Protein AF-A0A0B1TSP5-F1 (afdb_monomer_lite)

pLDDT: mean 76.78, std 10.91, range [51.62, 94.12]

Sequence (172 aa):
MNKDVEEIFENIRDVVAVHQDDVAAMGKHVAQMKSELQTVGLSIRALEEASRKAEAAGQRITQQLTEAPRITRDRAKMWVGLAMLAALLFFAAGGYAGWRYAQDGVTKEIAQLPELAKWAASKEGKAVYQFATQGELQRLMRCQGDGWQVKNGVCYPFPNSETSKVHGWRMP

Radius of gyration: 60.04 Å; chains: 1; bounding box: 126×55×138 Å

Secondary structure (DSSP, 8-state):
--HHHHHHHHHHHHHHHHHHHHHHHHHHHHHHHHHHHHHHHHHHHHHHHHHHHHHHHHHHHHHHHHT--HHHHHHHHHHHHHHHHHHHHHHHHHHHHHHHHHHHHHHHHHTTHHHHHHHHHSHHHHHHHHHHHTTHHHHHHTT-STTEEEETTEEEE-B-TTT--B------

Structure (mmCIF, N/CA/C/O backbone):
data_AF-A0A0B1TSP5-F1
#
_entry.id   AF-A0A0B1TSP5-F1
#
loop_
_atom_site.group_PDB
_atom_site.id
_atom_site.type_symbol
_atom_site.label_atom_id
_atom_site.label_alt_id
_atom_site.label_comp_id
_atom_site.label_asym_id
_atom_site.label_entity_id
_atom_site.label_seq_id
_atom_site.pdbx_PDB_ins_code
_atom_site.Cartn_x
_atom_site.Cartn_y
_atom_site.Cartn_z
_atom_site.occupancy
_atom_site.B_iso_or_equiv
_atom_site.auth_seq_id
_atom_site.auth_comp_id
_atom_site.auth_asym_id
_atom_site.auth_atom_id
_atom_site.pdbx_PDB_model_num
ATOM 1 N N . MET A 1 1 ? 79.794 -31.465 -95.424 1.00 51.62 1 MET A N 1
ATOM 2 C CA . MET A 1 1 ? 79.418 -30.697 -94.219 1.00 51.62 1 MET A CA 1
ATOM 3 C C . MET A 1 1 ? 78.727 -31.647 -93.262 1.00 51.62 1 MET A C 1
ATOM 5 O O . MET A 1 1 ? 77.977 -32.495 -93.728 1.00 51.62 1 MET A O 1
ATOM 9 N N . ASN A 1 2 ? 79.100 -31.594 -91.984 1.00 54.31 2 ASN A N 1
ATOM 10 C CA . ASN A 1 2 ? 78.785 -32.619 -90.991 1.00 54.31 2 ASN A CA 1
ATOM 11 C C . ASN A 1 2 ? 77.358 -32.425 -90.452 1.00 54.31 2 ASN A C 1
ATOM 13 O O . ASN A 1 2 ? 77.043 -31.343 -89.964 1.00 54.31 2 ASN A O 1
ATOM 17 N N . LYS A 1 3 ? 76.512 -33.453 -90.572 1.00 65.69 3 LYS A N 1
ATOM 18 C CA . LYS A 1 3 ? 75.064 -33.402 -90.285 1.00 65.69 3 LYS A CA 1
ATOM 19 C C . LYS A 1 3 ? 74.757 -32.990 -88.836 1.00 65.69 3 LYS A C 1
ATOM 21 O O . LYS A 1 3 ? 73.785 -32.288 -88.596 1.00 65.69 3 LYS A O 1
ATOM 26 N N . ASP A 1 4 ? 75.660 -33.335 -87.921 1.00 70.50 4 ASP A N 1
ATOM 27 C CA . ASP A 1 4 ? 75.545 -33.059 -86.484 1.00 70.50 4 ASP A CA 1
ATOM 28 C C . ASP A 1 4 ? 75.589 -31.559 -8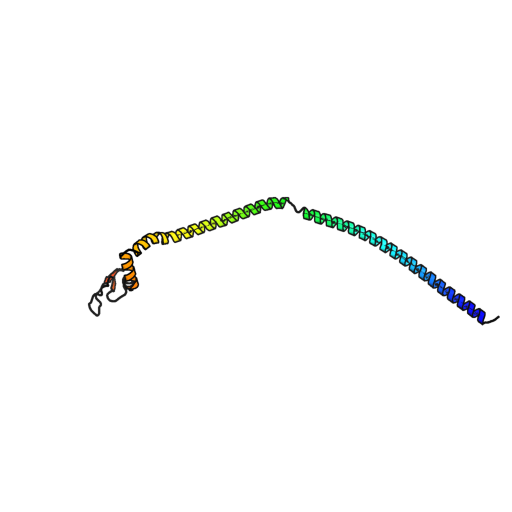6.148 1.00 70.50 4 ASP A C 1
ATOM 30 O O . ASP A 1 4 ? 75.032 -31.121 -85.147 1.00 70.50 4 ASP A O 1
ATOM 34 N N . VAL A 1 5 ? 76.254 -30.743 -86.976 1.00 73.81 5 VAL A N 1
ATOM 35 C CA . VAL A 1 5 ? 76.361 -29.295 -86.730 1.00 73.81 5 VAL A CA 1
ATOM 36 C C . VAL A 1 5 ? 75.041 -28.594 -87.054 1.00 73.81 5 VAL A C 1
ATOM 38 O O . VAL A 1 5 ? 74.649 -27.675 -86.339 1.00 73.81 5 VAL A O 1
ATOM 41 N N . GLU A 1 6 ? 74.333 -29.046 -88.090 1.00 75.44 6 GLU A N 1
ATOM 42 C CA . GLU A 1 6 ? 73.042 -28.480 -88.500 1.00 75.44 6 GLU A CA 1
ATOM 43 C C . GLU A 1 6 ? 71.967 -28.714 -87.422 1.00 75.44 6 GLU A C 1
ATOM 45 O O . GLU A 1 6 ? 71.239 -27.792 -87.061 1.00 75.44 6 GLU A O 1
ATOM 50 N N . GLU A 1 7 ? 71.943 -29.917 -86.836 1.00 77.50 7 GLU A N 1
ATOM 51 C CA . GLU A 1 7 ? 70.988 -30.315 -85.790 1.00 77.50 7 GLU A CA 1
ATOM 52 C C . GLU A 1 7 ? 71.181 -29.511 -84.492 1.00 77.50 7 GLU A C 1
ATOM 54 O O . GLU A 1 7 ? 70.216 -29.089 -83.853 1.00 77.50 7 GLU A O 1
ATOM 59 N N . ILE A 1 8 ? 72.434 -29.204 -84.136 1.00 76.38 8 ILE A N 1
ATOM 60 C CA . ILE A 1 8 ? 72.746 -28.344 -82.986 1.00 76.38 8 ILE A CA 1
ATOM 61 C C . ILE A 1 8 ? 72.243 -26.914 -83.222 1.00 76.38 8 ILE A C 1
ATOM 63 O O . ILE A 1 8 ? 71.657 -26.313 -82.321 1.00 76.38 8 ILE A O 1
ATOM 67 N N . PHE A 1 9 ? 72.443 -26.359 -84.421 1.00 81.38 9 PHE A N 1
ATOM 68 C CA . PHE A 1 9 ? 71.961 -25.013 -84.743 1.00 81.38 9 PHE A CA 1
ATOM 69 C C . PHE A 1 9 ? 70.433 -24.922 -84.766 1.00 81.38 9 PHE A C 1
ATOM 71 O O . PHE A 1 9 ? 69.880 -23.895 -84.365 1.00 81.38 9 PHE A O 1
ATOM 78 N N . GLU A 1 10 ? 69.751 -25.975 -85.211 1.00 82.62 10 GLU A N 1
ATOM 79 C CA . GLU A 1 10 ? 68.291 -26.033 -85.235 1.00 82.62 10 GLU A CA 1
ATOM 80 C C . GLU A 1 10 ? 67.706 -26.119 -83.818 1.00 82.62 10 GLU A C 1
ATOM 82 O O . GLU A 1 10 ? 66.834 -25.323 -83.475 1.00 82.62 10 GLU A O 1
ATOM 87 N N . ASN A 1 11 ? 68.276 -26.961 -82.947 1.00 82.81 11 ASN A N 1
ATOM 88 C CA . ASN A 1 11 ? 67.877 -27.052 -81.540 1.00 82.81 11 ASN A CA 1
ATOM 89 C C . ASN A 1 11 ? 68.109 -25.733 -80.777 1.00 82.81 11 ASN A C 1
ATOM 91 O O . ASN A 1 11 ? 67.256 -25.286 -80.015 1.00 82.81 11 ASN A O 1
ATOM 95 N N . ILE A 1 12 ? 69.241 -25.055 -81.009 1.00 81.44 12 ILE A N 1
ATOM 96 C CA . ILE A 1 12 ? 69.508 -23.743 -80.391 1.00 81.44 12 ILE A CA 1
ATOM 97 C C . ILE A 1 12 ? 68.479 -22.706 -80.857 1.00 81.44 12 ILE A C 1
ATOM 99 O O . ILE A 1 12 ? 68.004 -21.908 -80.049 1.00 81.44 12 ILE A O 1
ATOM 103 N N . ARG A 1 13 ? 68.117 -22.710 -82.144 1.00 84.06 13 ARG A N 1
ATOM 104 C CA . ARG A 1 13 ? 67.104 -21.796 -82.685 1.00 84.06 13 ARG A CA 1
ATOM 105 C C . ARG A 1 13 ? 65.733 -22.042 -82.055 1.00 84.06 13 ARG A C 1
ATOM 107 O O . ARG A 1 13 ? 65.061 -21.072 -81.720 1.00 84.06 13 ARG A O 1
ATOM 114 N N . ASP A 1 14 ? 65.354 -23.303 -81.876 1.00 86.00 14 ASP A N 1
ATOM 115 C CA . ASP A 1 14 ? 64.072 -23.681 -81.277 1.00 86.00 14 ASP A CA 1
ATOM 116 C C . ASP A 1 14 ? 63.996 -23.268 -79.798 1.00 86.00 14 ASP A C 1
ATOM 118 O O . ASP A 1 14 ? 63.057 -22.597 -79.375 1.00 86.00 14 ASP A O 1
ATOM 122 N N . VAL A 1 15 ? 65.059 -23.518 -79.024 1.00 81.94 15 VAL A N 1
ATOM 123 C CA . VAL A 1 15 ? 65.153 -23.075 -77.620 1.00 81.94 15 VAL A CA 1
ATOM 124 C C . VAL A 1 15 ? 65.060 -21.551 -77.493 1.00 81.94 15 VAL A C 1
ATOM 126 O O . VAL A 1 15 ? 64.398 -21.049 -76.580 1.00 81.94 15 VAL A O 1
ATOM 129 N N . VAL A 1 16 ? 65.698 -20.806 -78.402 1.00 84.19 16 VAL A N 1
ATOM 130 C CA . VAL A 1 16 ? 65.626 -19.336 -78.432 1.00 84.19 16 VAL A CA 1
ATOM 131 C C . VAL A 1 16 ? 64.217 -18.856 -78.783 1.00 84.19 16 VAL A C 1
ATOM 133 O O . VAL A 1 16 ? 63.740 -17.913 -78.154 1.00 84.19 16 VAL A O 1
ATOM 136 N N . ALA A 1 17 ? 63.537 -19.506 -79.730 1.00 81.44 17 ALA A N 1
ATOM 137 C CA . ALA A 1 17 ? 62.159 -19.174 -80.088 1.00 81.44 17 ALA A CA 1
ATOM 138 C C . ALA A 1 17 ? 61.202 -19.387 -78.902 1.00 81.44 17 ALA A C 1
ATOM 140 O O . ALA A 1 17 ? 60.462 -18.471 -78.549 1.00 81.44 17 ALA A O 1
ATOM 141 N N . VAL A 1 18 ? 61.305 -20.529 -78.211 1.00 81.50 18 VAL A N 1
ATOM 142 C CA . VAL A 1 18 ? 60.499 -20.833 -77.015 1.00 81.50 18 VAL A CA 1
ATOM 143 C C . VAL A 1 18 ? 60.746 -19.819 -75.893 1.00 81.50 18 VAL A C 1
ATOM 145 O O . VAL A 1 18 ? 59.798 -19.297 -75.312 1.00 81.50 18 VAL A O 1
ATOM 148 N N . HIS A 1 19 ? 62.006 -19.465 -75.616 1.00 79.75 19 HIS A N 1
ATOM 149 C CA . HIS A 1 19 ? 62.314 -18.458 -74.590 1.00 79.75 19 HIS A CA 1
ATOM 150 C C . HIS A 1 19 ? 61.794 -17.069 -74.964 1.00 79.75 19 HIS A C 1
ATOM 152 O O . HIS A 1 19 ? 61.391 -16.298 -74.093 1.00 79.75 19 HIS A O 1
ATOM 158 N N . GLN A 1 20 ? 61.804 -16.726 -76.250 1.00 82.25 20 GLN A N 1
ATOM 159 C CA . GLN A 1 20 ? 61.281 -15.451 -76.719 1.00 82.25 20 GLN A CA 1
ATOM 160 C C . GLN A 1 20 ? 59.755 -15.378 -76.575 1.00 82.25 20 GLN A C 1
ATOM 162 O O . GLN A 1 20 ? 59.235 -14.335 -76.166 1.00 82.25 20 GLN A O 1
ATOM 167 N N . ASP A 1 21 ? 59.059 -16.488 -76.817 1.00 83.62 21 ASP A N 1
ATOM 168 C CA . ASP A 1 21 ? 57.620 -16.612 -76.588 1.00 83.62 21 ASP A CA 1
ATOM 169 C C . ASP A 1 21 ? 57.269 -16.555 -75.092 1.00 83.62 21 ASP A C 1
ATOM 171 O O . ASP A 1 21 ? 56.356 -15.821 -74.704 1.00 83.62 21 ASP A O 1
ATOM 175 N N . ASP A 1 22 ? 58.039 -17.224 -74.227 1.00 84.00 22 ASP A N 1
ATOM 176 C CA . ASP A 1 22 ? 57.849 -17.182 -72.770 1.00 84.00 22 ASP A CA 1
ATOM 177 C C . ASP A 1 22 ? 58.060 -15.772 -72.200 1.00 84.00 22 ASP A C 1
ATOM 179 O O . ASP A 1 22 ? 57.285 -15.301 -71.361 1.00 84.00 22 ASP A O 1
ATOM 183 N N . VAL A 1 23 ? 59.072 -15.044 -72.684 1.00 82.00 23 VAL A N 1
ATOM 184 C CA . VAL A 1 23 ? 59.322 -13.651 -72.281 1.00 82.00 23 VAL A CA 1
ATOM 185 C C . VAL A 1 23 ? 58.201 -12.727 -72.768 1.00 82.00 23 VAL A C 1
ATOM 187 O O . VAL A 1 23 ? 57.775 -11.832 -72.030 1.00 82.00 23 VAL A O 1
ATOM 190 N N . ALA A 1 24 ? 57.666 -12.954 -73.971 1.00 84.50 24 ALA A N 1
ATOM 191 C CA . ALA A 1 24 ? 56.510 -12.213 -74.473 1.00 84.50 24 ALA A CA 1
ATOM 192 C C . ALA A 1 24 ? 55.241 -12.503 -73.647 1.00 84.50 24 ALA A C 1
ATOM 194 O O . ALA A 1 24 ? 54.498 -11.576 -73.299 1.00 84.50 24 ALA A O 1
ATOM 195 N N . ALA A 1 25 ? 55.018 -13.765 -73.267 1.00 86.12 25 ALA A N 1
ATOM 196 C CA . ALA A 1 25 ? 53.918 -14.176 -72.401 1.00 86.12 25 ALA A CA 1
ATOM 197 C C . ALA A 1 25 ? 54.035 -13.547 -71.002 1.00 86.12 25 ALA A C 1
ATOM 199 O O . ALA A 1 25 ? 53.072 -12.950 -70.508 1.00 86.12 25 ALA A O 1
ATOM 200 N N . MET A 1 26 ? 55.223 -13.575 -70.388 1.00 78.62 26 MET A N 1
ATOM 201 C CA . MET A 1 26 ? 55.475 -12.906 -69.107 1.00 78.62 26 MET A CA 1
ATOM 202 C C . MET A 1 26 ? 55.260 -11.391 -69.194 1.00 78.62 26 MET A C 1
ATOM 204 O O . MET A 1 26 ? 54.645 -10.810 -68.298 1.00 78.62 26 MET A O 1
ATOM 208 N N . GLY A 1 27 ? 55.681 -10.746 -70.286 1.00 88.56 27 GLY A N 1
ATOM 209 C CA . GLY A 1 27 ? 55.434 -9.320 -70.515 1.00 88.56 27 GLY A CA 1
ATOM 210 C C . GLY A 1 27 ? 53.942 -8.966 -70.486 1.00 88.56 27 GLY A C 1
ATOM 211 O O . GLY A 1 27 ? 53.546 -7.958 -69.891 1.00 88.56 27 GLY A O 1
ATOM 212 N N . LYS A 1 28 ? 53.094 -9.837 -71.045 1.00 91.00 28 LYS A N 1
ATOM 213 C CA . LYS A 1 28 ? 51.634 -9.685 -71.010 1.00 91.00 28 LYS A CA 1
ATOM 214 C C . LYS A 1 28 ? 51.072 -9.818 -69.590 1.00 91.00 28 LYS A C 1
ATOM 216 O O . LYS A 1 28 ? 50.245 -8.998 -69.189 1.00 91.00 28 LYS A O 1
ATOM 221 N N . HIS A 1 29 ? 51.549 -10.790 -68.812 1.00 86.50 29 HIS A N 1
ATOM 222 C CA . HIS A 1 29 ? 51.129 -10.974 -67.418 1.00 86.50 29 HIS A CA 1
ATOM 223 C C . HIS A 1 29 ? 51.533 -9.802 -66.520 1.00 86.50 29 HIS A C 1
ATOM 225 O O . HIS A 1 29 ? 50.728 -9.342 -65.711 1.00 86.50 29 HIS A O 1
ATOM 231 N N . VAL A 1 30 ? 52.739 -9.257 -66.695 1.00 89.38 30 VAL A N 1
ATOM 232 C CA . VAL A 1 30 ? 53.200 -8.076 -65.947 1.00 89.38 30 VAL A CA 1
ATOM 233 C C . VAL A 1 30 ? 52.354 -6.845 -66.283 1.00 89.38 30 VAL A C 1
ATOM 235 O O . VAL A 1 30 ? 51.981 -6.087 -65.385 1.00 89.38 30 VAL A O 1
ATOM 238 N N . ALA A 1 31 ? 51.998 -6.653 -67.557 1.00 90.62 31 ALA A N 1
ATOM 239 C CA . ALA A 1 31 ? 51.117 -5.564 -67.970 1.00 90.62 31 ALA A CA 1
ATOM 240 C C . ALA A 1 31 ? 49.712 -5.696 -67.357 1.00 90.62 31 ALA A C 1
ATOM 242 O O . ALA A 1 31 ? 49.172 -4.715 -66.839 1.00 90.62 31 ALA A O 1
ATOM 243 N N . GLN A 1 32 ? 49.153 -6.911 -67.350 1.00 91.12 32 GLN A N 1
ATOM 244 C CA . GLN A 1 32 ? 47.871 -7.192 -66.707 1.00 91.12 32 GLN A CA 1
ATOM 245 C C . GLN A 1 32 ? 47.936 -6.920 -65.199 1.00 91.12 32 GLN A C 1
ATOM 247 O O . GLN A 1 32 ? 47.121 -6.156 -64.682 1.00 91.12 32 GLN A O 1
ATOM 252 N N . MET A 1 33 ? 48.945 -7.449 -64.505 1.00 87.88 33 MET A N 1
ATOM 253 C CA . MET A 1 33 ? 49.109 -7.266 -63.062 1.00 87.88 33 MET A CA 1
ATOM 254 C C . MET A 1 33 ? 49.253 -5.786 -62.687 1.00 87.88 33 MET A C 1
ATOM 256 O O . MET A 1 33 ? 48.671 -5.334 -61.705 1.00 87.88 33 MET A O 1
ATOM 260 N N . LYS A 1 34 ? 49.962 -4.996 -63.503 1.00 92.38 34 LYS A N 1
ATOM 261 C CA . LYS A 1 34 ? 50.070 -3.544 -63.310 1.00 92.38 34 LYS A CA 1
ATOM 262 C C . LYS A 1 34 ? 48.709 -2.849 -63.398 1.00 92.38 34 LYS A C 1
ATOM 264 O O . LYS A 1 34 ? 48.443 -1.956 -62.594 1.00 92.38 34 LYS A O 1
ATOM 269 N N . SER A 1 35 ? 47.860 -3.248 -64.346 1.00 91.44 35 SER A N 1
ATOM 270 C CA . SER A 1 35 ? 46.515 -2.678 -64.498 1.00 91.44 35 SER A CA 1
ATOM 271 C C . SER A 1 35 ? 45.604 -3.030 -63.318 1.00 91.44 35 SER A C 1
ATOM 273 O O . SER A 1 35 ? 44.949 -2.148 -62.768 1.00 91.44 35 SER A O 1
ATOM 275 N N . GLU A 1 36 ? 45.650 -4.275 -62.839 1.00 90.81 36 GLU A N 1
ATOM 276 C CA . GLU A 1 36 ? 44.879 -4.707 -61.671 1.00 90.81 36 GLU A CA 1
ATOM 277 C C . GLU A 1 36 ? 45.336 -3.980 -60.400 1.00 90.81 36 GLU A C 1
ATOM 279 O O . GLU A 1 36 ? 44.502 -3.505 -59.630 1.00 90.81 36 GLU A O 1
ATOM 284 N N . LEU A 1 37 ? 46.648 -3.783 -60.216 1.00 86.94 37 LEU A N 1
ATOM 285 C CA . LEU A 1 37 ? 47.188 -3.030 -59.080 1.00 86.94 37 LEU A CA 1
ATOM 286 C C . LEU A 1 37 ? 46.728 -1.563 -59.084 1.00 86.94 37 LEU A C 1
ATOM 288 O O . LEU A 1 37 ? 46.456 -0.991 -58.027 1.00 86.94 37 LEU A O 1
ATOM 292 N N . GLN A 1 38 ? 46.622 -0.950 -60.269 1.00 90.44 38 GLN A N 1
ATOM 293 C CA . GLN A 1 38 ? 46.094 0.408 -60.419 1.00 90.44 38 GLN A CA 1
ATOM 294 C C . GLN A 1 38 ? 44.612 0.477 -60.041 1.00 90.44 38 GLN A C 1
ATOM 296 O O . GLN A 1 38 ? 44.212 1.379 -59.301 1.00 90.44 38 GLN A O 1
ATOM 301 N N . THR A 1 39 ? 43.809 -0.490 -60.483 1.00 89.94 39 THR A N 1
ATOM 302 C CA . THR A 1 39 ? 42.382 -0.573 -60.144 1.00 89.94 39 THR A CA 1
ATOM 303 C C . THR A 1 39 ? 42.166 -0.812 -58.651 1.00 89.94 39 THR A C 1
ATOM 305 O O . THR A 1 39 ? 41.356 -0.124 -58.025 1.00 89.94 39 THR A O 1
ATOM 308 N N . VAL A 1 40 ? 42.937 -1.718 -58.046 1.00 89.62 40 VAL A N 1
ATOM 309 C CA . VAL A 1 40 ? 42.902 -1.970 -56.600 1.00 89.62 40 VAL A CA 1
ATOM 310 C C . VAL A 1 40 ? 43.309 -0.709 -55.833 1.00 89.62 40 VAL A C 1
ATOM 312 O O . VAL A 1 40 ? 42.589 -0.291 -54.928 1.00 89.62 40 VAL A O 1
ATOM 315 N N . GLY A 1 41 ? 44.378 -0.020 -56.240 1.00 88.62 41 GLY A N 1
ATOM 316 C CA . GLY A 1 41 ? 44.798 1.235 -55.612 1.00 88.62 41 GLY A CA 1
ATOM 317 C C . GLY A 1 41 ? 43.734 2.342 -55.660 1.00 88.62 41 GLY A C 1
ATOM 318 O O . GLY A 1 41 ? 43.568 3.076 -54.685 1.00 88.62 41 GLY A O 1
ATOM 319 N N . LEU A 1 42 ? 42.975 2.446 -56.757 1.00 88.44 42 LEU A N 1
ATOM 320 C CA . LEU A 1 42 ? 41.847 3.380 -56.866 1.00 88.44 42 LEU A CA 1
ATOM 321 C C . LEU A 1 42 ? 40.688 2.995 -55.936 1.00 88.44 42 LEU A C 1
ATOM 323 O O . LEU A 1 42 ? 40.137 3.865 -55.259 1.00 88.44 42 LEU A O 1
ATOM 327 N N . SER A 1 43 ? 40.351 1.705 -55.854 1.00 85.19 43 SER A N 1
ATOM 328 C CA . SER A 1 43 ? 39.291 1.220 -54.960 1.00 85.19 43 SER A CA 1
ATOM 329 C C . SER A 1 43 ? 39.610 1.429 -53.477 1.00 85.19 43 SER A C 1
ATOM 331 O O . SER A 1 43 ? 38.724 1.822 -52.724 1.00 85.19 43 SER A O 1
ATOM 333 N N . ILE A 1 44 ? 40.872 1.261 -53.063 1.00 90.25 44 ILE A N 1
ATOM 334 C CA . ILE A 1 44 ? 41.304 1.483 -51.675 1.00 90.25 44 ILE A CA 1
ATOM 335 C C . ILE A 1 44 ? 41.123 2.954 -51.285 1.00 90.25 44 ILE A C 1
ATOM 337 O O . ILE A 1 44 ? 40.551 3.241 -50.237 1.00 90.25 44 ILE A O 1
ATOM 341 N N . ARG A 1 45 ? 41.520 3.895 -52.152 1.00 89.44 45 ARG A N 1
ATOM 342 C CA . ARG A 1 45 ? 41.323 5.336 -51.902 1.00 89.44 45 ARG A CA 1
ATOM 343 C C . ARG A 1 45 ? 39.844 5.703 -51.787 1.00 89.44 45 ARG A C 1
ATOM 345 O O . ARG A 1 45 ? 39.466 6.443 -50.883 1.00 89.44 45 ARG A O 1
ATOM 352 N N . ALA A 1 46 ? 39.000 5.147 -52.658 1.00 86.81 46 ALA A N 1
ATOM 353 C CA . ALA A 1 46 ? 37.554 5.343 -52.578 1.00 86.81 46 ALA A CA 1
ATOM 354 C C . ALA A 1 46 ? 36.964 4.770 -51.274 1.00 86.81 46 ALA A C 1
ATOM 356 O O . ALA A 1 46 ? 36.097 5.398 -50.663 1.00 86.81 46 ALA A O 1
ATOM 357 N N . LEU A 1 47 ? 37.463 3.615 -50.814 1.00 83.81 47 LEU A N 1
ATOM 358 C CA . LEU A 1 47 ? 37.075 3.021 -49.533 1.00 83.81 47 LEU A CA 1
ATOM 359 C C . LEU A 1 47 ? 37.490 3.896 -48.344 1.00 83.81 47 LEU A C 1
ATOM 361 O O . LEU A 1 47 ? 36.694 4.096 -47.431 1.00 83.81 47 LEU A O 1
ATOM 365 N N . GLU A 1 48 ? 38.703 4.451 -48.354 1.00 86.56 48 GLU A N 1
ATOM 366 C CA . GLU A 1 48 ? 39.190 5.342 -47.293 1.00 86.56 48 GLU A CA 1
ATOM 367 C C . GLU A 1 48 ? 38.377 6.641 -47.202 1.00 86.56 48 GLU A C 1
ATOM 369 O O . GLU A 1 48 ? 38.113 7.143 -46.107 1.00 86.56 48 GLU A O 1
ATOM 374 N N . GLU A 1 49 ? 37.966 7.206 -48.339 1.00 89.06 49 GLU A N 1
ATOM 375 C CA . GLU A 1 49 ? 37.087 8.378 -48.370 1.00 89.06 49 GLU A CA 1
ATOM 376 C C . GLU A 1 49 ? 35.674 8.051 -47.873 1.00 89.06 49 GLU A C 1
ATOM 378 O O . GLU A 1 49 ? 35.074 8.843 -47.138 1.00 89.06 49 GLU A O 1
ATOM 383 N N . ALA A 1 50 ? 35.143 6.881 -48.238 1.00 82.50 50 ALA A N 1
ATOM 384 C CA . ALA A 1 50 ? 33.852 6.403 -47.758 1.00 82.50 50 ALA A CA 1
ATOM 385 C C . ALA A 1 50 ? 33.875 6.127 -46.245 1.00 82.50 50 ALA A C 1
ATOM 387 O O . ALA A 1 50 ? 32.958 6.552 -45.541 1.00 82.50 50 ALA A O 1
ATOM 388 N N . SER A 1 51 ? 34.944 5.506 -45.734 1.00 80.88 51 SER A N 1
ATOM 389 C CA . SER A 1 51 ? 35.133 5.240 -44.302 1.00 80.88 51 SER A CA 1
ATOM 390 C C . SER A 1 51 ? 35.207 6.537 -43.502 1.00 80.88 51 SER A C 1
ATOM 392 O O . SER A 1 51 ? 34.478 6.698 -42.528 1.00 80.88 51 SER A O 1
ATOM 394 N N . ARG A 1 52 ? 35.984 7.528 -43.964 1.00 89.06 52 ARG A N 1
ATOM 395 C CA . ARG A 1 52 ? 36.064 8.845 -43.307 1.00 89.06 52 ARG A CA 1
ATOM 396 C C . ARG A 1 52 ? 34.717 9.566 -43.256 1.00 89.06 52 ARG A C 1
ATOM 398 O O . ARG A 1 52 ? 34.380 10.180 -42.244 1.00 89.06 52 ARG A O 1
ATOM 405 N N . LYS A 1 53 ? 33.917 9.485 -44.325 1.00 85.44 53 LYS A N 1
ATOM 406 C CA . LYS A 1 53 ? 32.555 10.047 -44.342 1.00 85.44 53 LYS A CA 1
ATOM 407 C C . LYS A 1 53 ? 31.612 9.290 -43.403 1.00 85.44 53 LYS A C 1
ATOM 409 O O . LYS A 1 53 ? 30.806 9.931 -42.731 1.00 85.44 53 LYS A O 1
ATOM 414 N N . ALA A 1 54 ? 31.723 7.964 -43.329 1.00 79.25 54 ALA A N 1
ATOM 415 C CA . ALA A 1 54 ? 30.929 7.130 -42.431 1.00 79.25 54 ALA A CA 1
ATOM 416 C C . ALA A 1 54 ? 31.267 7.385 -40.953 1.00 79.25 54 ALA A C 1
ATOM 418 O O . ALA A 1 54 ? 30.359 7.529 -40.138 1.00 79.25 54 ALA A O 1
ATOM 419 N N . GLU A 1 55 ? 32.547 7.535 -40.612 1.00 83.06 55 GLU A N 1
ATOM 420 C CA . GLU A 1 55 ? 32.998 7.896 -39.263 1.00 83.06 55 GLU A CA 1
ATOM 421 C C . GLU A 1 55 ? 32.525 9.299 -38.864 1.00 83.06 55 GLU A C 1
ATOM 423 O O . GLU A 1 55 ? 31.984 9.481 -37.772 1.00 83.06 55 GLU A O 1
ATOM 428 N N . ALA A 1 56 ? 32.629 10.280 -39.768 1.00 81.75 56 ALA A N 1
ATOM 429 C CA . ALA A 1 56 ? 32.111 11.627 -39.531 1.00 81.75 56 ALA A CA 1
ATOM 430 C C . ALA A 1 56 ? 30.579 11.643 -39.359 1.00 81.75 56 ALA A C 1
ATOM 432 O O . ALA A 1 56 ? 30.054 12.395 -38.536 1.00 81.75 56 ALA A O 1
ATOM 433 N N . ALA A 1 57 ? 29.846 10.810 -40.105 1.00 78.38 57 ALA A N 1
ATOM 434 C CA . ALA A 1 57 ? 28.404 10.644 -39.934 1.00 78.38 57 ALA A CA 1
ATOM 435 C C . ALA A 1 57 ? 28.065 9.950 -38.602 1.00 78.38 57 ALA A C 1
ATOM 437 O O . ALA A 1 57 ? 27.179 10.412 -37.885 1.00 78.38 57 ALA A O 1
ATOM 438 N N . GLY A 1 58 ? 28.810 8.907 -38.226 1.00 73.62 58 GLY A N 1
ATOM 439 C CA . GLY A 1 58 ? 28.666 8.208 -36.948 1.00 73.62 58 GLY A CA 1
ATOM 440 C C . GLY A 1 58 ? 28.907 9.122 -35.745 1.00 73.62 58 GLY A C 1
ATOM 441 O O . GLY A 1 58 ? 28.120 9.106 -34.801 1.00 73.62 58 GLY A O 1
ATOM 442 N N . GLN A 1 59 ? 29.924 9.987 -35.808 1.00 76.44 59 GLN A N 1
ATOM 443 C CA . GLN A 1 59 ? 30.207 10.989 -34.772 1.00 76.44 59 GLN A CA 1
ATOM 444 C C . GLN A 1 59 ? 29.106 12.053 -34.642 1.00 76.44 59 GLN A C 1
ATOM 446 O O . GLN A 1 59 ? 28.790 12.488 -33.537 1.00 76.44 59 GLN A O 1
ATOM 451 N N . ARG A 1 60 ? 28.478 12.459 -35.752 1.00 71.44 60 ARG A N 1
ATOM 452 C CA . ARG A 1 60 ? 27.333 13.385 -35.712 1.00 71.44 60 ARG A CA 1
ATOM 453 C C . ARG A 1 60 ? 26.102 12.739 -35.086 1.00 71.44 60 ARG A C 1
ATOM 455 O O . ARG A 1 60 ? 25.407 13.389 -34.313 1.00 71.44 60 ARG A O 1
ATOM 462 N N . ILE A 1 61 ? 25.849 11.465 -35.387 1.00 70.56 61 ILE A N 1
ATOM 463 C CA . ILE A 1 61 ? 24.741 10.710 -34.788 1.00 70.56 61 ILE A CA 1
ATOM 464 C C . ILE A 1 61 ? 24.966 10.559 -33.277 1.00 70.56 61 ILE A C 1
ATOM 466 O O . ILE A 1 61 ? 24.045 10.794 -32.497 1.00 70.56 61 ILE A O 1
ATOM 470 N N . THR A 1 62 ? 26.187 10.239 -32.836 1.00 68.56 62 THR A N 1
ATOM 471 C CA . THR A 1 62 ? 26.488 10.133 -31.399 1.00 68.56 62 THR A CA 1
ATOM 472 C C . THR A 1 62 ? 26.419 11.480 -30.683 1.00 68.56 62 THR A C 1
ATOM 474 O O . THR A 1 62 ? 25.897 11.520 -29.568 1.00 68.56 62 THR A O 1
ATOM 477 N N . GLN A 1 63 ? 26.839 12.584 -31.316 1.00 67.75 63 GLN A N 1
ATOM 478 C CA . GLN A 1 63 ? 26.647 13.941 -30.784 1.00 67.75 63 GLN A CA 1
ATOM 479 C C . GLN A 1 63 ? 25.167 14.312 -30.641 1.00 67.75 63 GLN A C 1
ATOM 481 O O . GLN A 1 63 ? 24.756 14.762 -29.574 1.00 67.75 63 GLN A O 1
ATOM 486 N N . GLN A 1 64 ? 24.337 14.055 -31.657 1.00 61.50 64 GLN A N 1
ATOM 487 C CA . GLN A 1 64 ? 22.899 14.345 -31.576 1.00 61.50 64 GLN A CA 1
ATOM 488 C C . GLN A 1 64 ? 22.178 13.496 -30.522 1.00 61.50 64 GLN A C 1
ATOM 490 O O . GLN A 1 64 ? 21.236 13.965 -29.887 1.00 61.50 64 GLN A O 1
ATOM 495 N N . LEU A 1 65 ? 22.641 12.266 -30.281 1.00 61.38 65 LEU A N 1
ATOM 496 C CA . LEU A 1 65 ? 22.121 11.417 -29.206 1.00 61.38 65 LEU A CA 1
ATOM 497 C C . LEU A 1 65 ? 22.600 11.861 -27.812 1.00 61.38 65 LEU A C 1
ATOM 499 O O . LEU A 1 65 ? 21.865 11.699 -26.838 1.00 61.38 65 LEU A O 1
ATOM 503 N N . THR A 1 66 ? 23.796 12.449 -27.688 1.00 58.75 66 THR A N 1
ATOM 504 C CA . THR A 1 66 ? 24.262 13.045 -26.417 1.00 58.75 66 THR A CA 1
ATOM 505 C C . THR A 1 66 ? 23.617 14.404 -26.135 1.00 58.75 66 THR A C 1
ATOM 507 O O . THR A 1 66 ? 23.452 14.775 -24.970 1.00 58.75 66 THR A O 1
ATOM 510 N N . GLU A 1 67 ? 23.149 15.094 -27.174 1.00 56.31 67 GLU A N 1
ATOM 511 C CA . GLU A 1 67 ? 22.225 16.230 -27.102 1.00 56.31 67 GLU A CA 1
ATOM 512 C C . GLU A 1 67 ? 20.746 15.805 -27.067 1.00 56.31 67 GLU A C 1
ATOM 514 O O . GLU A 1 67 ? 19.859 16.574 -27.441 1.00 56.31 67 GLU A O 1
ATOM 519 N N . ALA A 1 68 ? 20.434 14.610 -26.546 1.00 56.06 68 ALA A N 1
ATOM 520 C CA . ALA A 1 68 ? 19.070 14.277 -26.144 1.00 56.06 68 ALA A CA 1
ATOM 521 C C . ALA A 1 68 ? 18.486 15.434 -25.298 1.00 56.06 68 ALA A C 1
ATOM 523 O O . ALA A 1 68 ? 19.152 15.927 -24.376 1.00 56.06 68 ALA A O 1
ATOM 524 N N . PRO A 1 69 ? 17.271 15.915 -25.621 1.00 55.47 69 PRO A N 1
ATOM 525 C CA . PRO A 1 69 ? 16.827 17.261 -25.290 1.00 55.47 69 PRO A CA 1
ATOM 526 C C . PRO A 1 69 ? 16.772 17.434 -23.776 1.00 55.47 69 PRO A C 1
ATOM 528 O O . PRO A 1 69 ? 15.848 16.974 -23.110 1.00 55.47 69 PRO A O 1
ATOM 531 N N . ARG A 1 70 ? 17.747 18.152 -23.211 1.00 53.69 70 ARG A N 1
ATOM 532 C CA . ARG A 1 70 ? 17.783 18.466 -21.772 1.00 53.69 70 ARG A CA 1
ATOM 533 C C . ARG A 1 70 ? 16.494 19.169 -21.306 1.00 53.69 70 ARG A C 1
ATOM 535 O O . ARG A 1 70 ? 16.080 18.991 -20.165 1.00 53.69 70 ARG A O 1
ATOM 542 N N . ILE A 1 71 ? 15.804 19.850 -22.229 1.00 53.59 71 ILE A N 1
ATOM 543 C CA . ILE A 1 71 ? 14.498 20.507 -22.050 1.00 53.59 71 ILE A CA 1
ATOM 544 C C . ILE A 1 71 ? 13.400 19.539 -21.562 1.00 53.59 71 ILE A C 1
ATOM 546 O O . ILE A 1 71 ? 12.553 19.937 -20.759 1.00 53.59 71 ILE A O 1
ATOM 550 N N . THR A 1 72 ? 13.385 18.271 -22.002 1.00 54.06 72 THR A N 1
ATOM 551 C CA . THR A 1 72 ? 12.359 17.314 -21.543 1.00 54.06 72 THR A CA 1
ATOM 552 C C . THR A 1 72 ? 12.653 16.808 -20.139 1.00 54.06 72 THR A C 1
ATOM 554 O O . THR A 1 72 ? 11.722 16.515 -19.396 1.00 54.06 72 THR A O 1
ATOM 557 N N . ARG A 1 73 ? 13.928 16.767 -19.735 1.00 59.44 73 ARG A N 1
ATOM 558 C CA . ARG A 1 73 ? 14.352 16.252 -18.429 1.00 59.44 73 ARG A CA 1
ATOM 559 C C . ARG A 1 73 ? 13.921 17.160 -17.283 1.00 59.44 73 ARG A C 1
ATOM 561 O O . ARG A 1 73 ? 13.492 16.656 -16.251 1.00 59.44 73 ARG A O 1
ATOM 568 N N . ASP A 1 74 ? 13.990 18.476 -17.460 1.00 63.69 74 ASP A N 1
ATOM 569 C CA . ASP A 1 74 ? 13.630 19.418 -16.393 1.00 63.69 74 ASP A CA 1
ATOM 570 C C . ASP A 1 74 ? 12.114 19.574 -16.239 1.00 63.69 74 ASP A C 1
ATOM 572 O O . ASP A 1 74 ? 11.604 19.571 -15.118 1.00 63.69 74 ASP A O 1
ATOM 576 N N . ARG A 1 75 ? 11.363 19.572 -17.349 1.00 65.06 75 ARG A N 1
ATOM 577 C CA . ARG A 1 75 ? 9.892 19.517 -17.299 1.00 65.06 75 ARG A CA 1
ATOM 578 C C . ARG A 1 75 ? 9.390 18.170 -16.772 1.00 65.06 75 ARG A C 1
ATOM 580 O O . ARG A 1 75 ? 8.447 18.148 -15.988 1.00 65.06 75 ARG A O 1
ATOM 587 N N . ALA A 1 76 ? 10.038 17.059 -17.132 1.00 68.38 76 ALA A N 1
ATOM 588 C CA . ALA A 1 76 ? 9.684 15.734 -16.624 1.00 68.38 76 ALA A CA 1
ATOM 589 C C . ALA A 1 76 ? 9.869 15.623 -15.106 1.00 68.38 76 ALA A C 1
ATOM 591 O O . ALA A 1 76 ? 8.997 15.074 -14.442 1.00 68.38 76 ALA A O 1
ATOM 592 N N . LYS A 1 77 ? 10.936 16.195 -14.528 1.00 78.75 77 LYS A N 1
ATOM 593 C CA . LYS A 1 77 ? 11.122 16.223 -13.063 1.00 78.75 77 LYS A CA 1
ATOM 594 C C . LYS A 1 77 ? 9.961 16.918 -12.347 1.00 78.75 77 LYS A C 1
ATOM 596 O O . LYS A 1 77 ? 9.530 16.439 -11.304 1.00 78.75 77 LYS A O 1
ATOM 601 N N . MET A 1 78 ? 9.432 18.005 -12.917 1.00 82.38 78 MET A N 1
ATOM 602 C CA . MET A 1 78 ? 8.304 18.739 -12.333 1.00 82.38 78 MET A CA 1
ATOM 603 C C . MET A 1 78 ? 7.024 17.890 -12.312 1.00 82.38 78 MET A C 1
ATOM 605 O O . MET A 1 78 ? 6.363 17.801 -11.281 1.00 82.38 78 MET A O 1
ATOM 609 N N . TRP A 1 79 ? 6.709 17.206 -13.417 1.00 84.69 79 TRP A N 1
ATOM 610 C CA . TRP A 1 79 ? 5.532 16.333 -13.506 1.00 84.69 79 TRP A CA 1
ATOM 611 C C . TRP A 1 79 ? 5.672 15.046 -12.689 1.00 84.69 79 TRP A C 1
ATOM 613 O O . TRP A 1 79 ? 4.707 14.622 -12.061 1.00 84.69 79 TRP A O 1
ATOM 623 N N . VAL A 1 80 ? 6.868 14.451 -12.638 1.00 86.38 80 VAL A N 1
ATOM 624 C CA . VAL A 1 80 ? 7.152 13.283 -11.787 1.00 86.38 80 VAL A CA 1
ATOM 625 C C . VAL A 1 80 ? 7.051 13.658 -10.308 1.00 86.38 80 VAL A C 1
ATOM 627 O O . VAL A 1 80 ? 6.441 12.922 -9.537 1.00 86.38 80 VAL A O 1
ATOM 630 N N . GLY A 1 81 ? 7.579 14.821 -9.912 1.00 86.06 81 GLY A N 1
ATOM 631 C CA . GLY A 1 81 ? 7.439 15.340 -8.550 1.00 86.06 81 GLY A CA 1
ATOM 632 C C . GLY A 1 81 ? 5.980 15.604 -8.172 1.00 86.06 81 GLY A C 1
ATOM 633 O O . GLY A 1 81 ? 5.540 15.192 -7.101 1.00 86.06 81 GLY A O 1
ATOM 634 N N . LEU A 1 82 ? 5.203 16.214 -9.075 1.00 90.00 82 LEU A N 1
ATOM 635 C CA . LEU A 1 82 ? 3.772 16.449 -8.874 1.00 90.00 82 LEU A CA 1
ATOM 636 C C . LEU A 1 82 ? 2.988 15.133 -8.746 1.00 90.00 82 LEU A C 1
ATOM 638 O O . LEU A 1 82 ? 2.161 14.997 -7.848 1.00 90.00 82 LEU A O 1
ATOM 642 N N . ALA A 1 83 ? 3.269 14.150 -9.606 1.00 90.38 83 ALA A N 1
ATOM 643 C CA . ALA A 1 83 ? 2.625 12.840 -9.561 1.00 90.38 83 ALA A CA 1
ATOM 644 C C . ALA A 1 83 ? 2.959 12.081 -8.268 1.00 90.38 83 ALA A C 1
ATOM 646 O O . ALA A 1 83 ? 2.078 11.470 -7.665 1.00 90.38 83 ALA A O 1
ATOM 647 N N . MET A 1 84 ? 4.209 12.159 -7.802 1.00 92.69 84 MET A N 1
ATOM 648 C CA . MET A 1 84 ? 4.632 11.536 -6.548 1.00 92.69 84 MET A CA 1
ATOM 649 C C . MET A 1 84 ? 3.970 12.202 -5.331 1.00 92.69 84 MET A C 1
ATOM 651 O O . MET A 1 84 ? 3.495 11.502 -4.438 1.00 92.69 84 MET A O 1
ATOM 655 N N . LEU A 1 85 ? 3.866 13.536 -5.318 1.00 93.25 85 LEU A N 1
ATOM 656 C CA . LEU A 1 85 ? 3.148 14.271 -4.272 1.00 93.25 85 LEU A CA 1
ATOM 657 C C . LEU A 1 85 ? 1.655 13.908 -4.259 1.00 93.25 85 LEU A C 1
ATOM 659 O O . LEU A 1 85 ? 1.094 13.644 -3.199 1.00 93.25 85 LEU A O 1
ATOM 663 N N . ALA A 1 86 ? 1.017 13.849 -5.431 1.00 93.31 86 ALA A N 1
ATOM 664 C CA . ALA A 1 86 ? -0.386 13.468 -5.556 1.00 93.31 86 ALA A CA 1
ATOM 665 C C . ALA A 1 86 ? -0.635 12.029 -5.073 1.00 93.31 86 ALA A C 1
ATOM 667 O O . ALA A 1 86 ? -1.600 11.786 -4.352 1.00 93.31 86 ALA A O 1
ATOM 668 N N . ALA A 1 87 ? 0.257 11.091 -5.405 1.00 92.19 87 ALA A N 1
ATOM 669 C CA . ALA A 1 87 ? 0.181 9.719 -4.915 1.00 92.19 87 ALA A CA 1
ATOM 670 C C . ALA A 1 87 ? 0.310 9.659 -3.385 1.00 92.19 87 ALA A C 1
ATOM 672 O O . ALA A 1 87 ? -0.510 9.022 -2.727 1.00 92.19 87 ALA A O 1
ATOM 673 N N . LEU A 1 88 ? 1.285 10.366 -2.802 1.00 94.12 88 LEU A N 1
ATOM 674 C CA . LEU A 1 88 ? 1.450 10.440 -1.347 1.00 94.12 88 LEU A CA 1
ATOM 675 C C . LEU A 1 88 ? 0.209 11.009 -0.656 1.00 94.12 88 LEU A C 1
ATOM 677 O O . LEU A 1 88 ? -0.236 10.451 0.343 1.00 94.12 88 LEU A O 1
ATOM 681 N N . LEU A 1 89 ? -0.380 12.075 -1.201 1.00 93.81 89 LEU A N 1
ATOM 682 C CA . LEU A 1 89 ? -1.614 12.653 -0.671 1.00 93.81 89 LEU A CA 1
ATOM 683 C C . LEU A 1 89 ? -2.798 11.690 -0.793 1.00 93.81 89 LEU A C 1
ATOM 685 O O . LEU A 1 89 ? -3.588 11.589 0.141 1.00 93.81 89 LEU A O 1
ATOM 689 N N . PHE A 1 90 ? -2.905 10.947 -1.897 1.00 91.81 90 PHE A N 1
ATOM 690 C CA . PHE A 1 90 ? -3.951 9.943 -2.081 1.00 91.81 90 PHE A CA 1
ATOM 691 C C . PHE A 1 90 ? -3.835 8.804 -1.061 1.00 91.81 90 PHE A C 1
ATOM 693 O O . PHE A 1 90 ? -4.820 8.458 -0.409 1.00 91.81 90 PHE A O 1
ATOM 700 N N . PHE A 1 91 ? -2.629 8.265 -0.853 1.00 91.00 91 PHE A N 1
ATOM 701 C CA . PHE A 1 91 ? -2.390 7.237 0.163 1.00 91.00 91 PHE A CA 1
ATOM 702 C C . PHE A 1 91 ? -2.569 7.768 1.588 1.00 91.00 91 PHE A C 1
ATOM 704 O O . 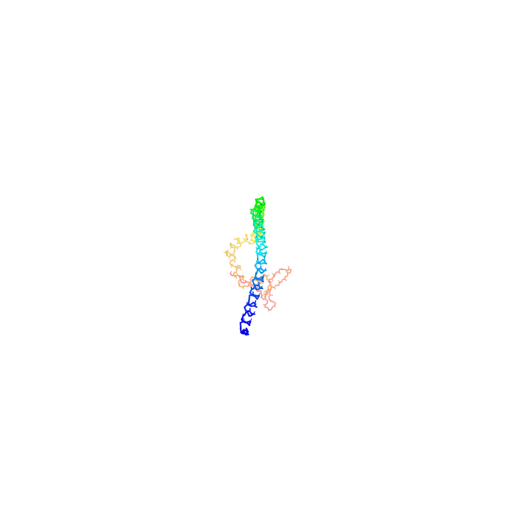PHE A 1 91 ? -3.135 7.067 2.423 1.00 91.00 91 PHE A O 1
ATOM 711 N N . ALA A 1 92 ? -2.150 9.003 1.875 1.00 91.56 92 ALA A N 1
ATOM 712 C CA . ALA A 1 92 ? -2.351 9.623 3.181 1.00 91.56 92 ALA A CA 1
ATOM 713 C C . ALA A 1 92 ? -3.839 9.867 3.472 1.00 91.56 92 ALA A C 1
ATOM 715 O O . ALA A 1 92 ? -4.309 9.539 4.558 1.00 91.56 92 ALA A O 1
ATOM 716 N N . ALA A 1 93 ? -4.598 10.381 2.502 1.00 89.25 93 ALA A N 1
ATOM 717 C CA . ALA A 1 93 ? -6.034 10.606 2.639 1.00 89.25 93 ALA A CA 1
ATOM 718 C C . ALA A 1 93 ? -6.806 9.285 2.766 1.00 89.25 93 ALA A C 1
ATOM 720 O O . ALA A 1 93 ? -7.644 9.150 3.655 1.00 89.25 93 ALA A O 1
ATOM 721 N N . GLY A 1 94 ? -6.489 8.293 1.928 1.00 87.75 94 GLY A N 1
ATOM 722 C CA . GLY A 1 94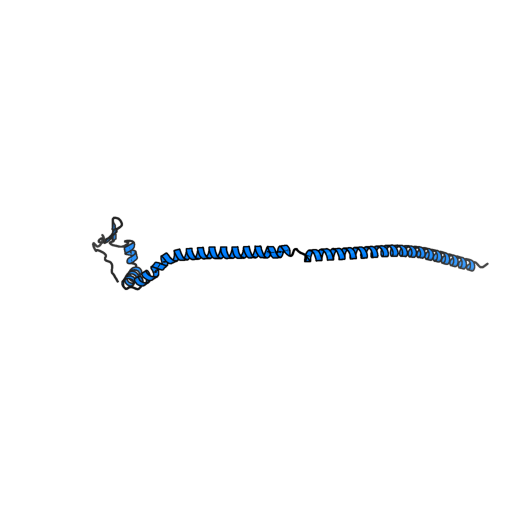 ? -7.086 6.959 2.000 1.00 87.75 94 GLY A CA 1
ATOM 723 C C . GLY A 1 94 ? -6.753 6.240 3.308 1.00 87.75 94 GLY A C 1
ATOM 724 O O . GLY A 1 94 ? -7.642 5.694 3.959 1.00 87.75 94 GLY A O 1
ATOM 725 N N . GLY A 1 95 ? -5.492 6.302 3.743 1.00 87.56 95 GLY A N 1
ATOM 726 C CA . GLY A 1 95 ? -5.039 5.744 5.016 1.00 87.56 95 GLY A CA 1
ATOM 727 C C . GLY A 1 95 ? -5.690 6.426 6.219 1.00 87.56 95 GLY A C 1
ATOM 728 O O . GLY A 1 95 ? -6.160 5.746 7.127 1.00 87.56 95 GLY A O 1
ATOM 729 N N . TYR A 1 96 ? -5.798 7.757 6.204 1.00 88.00 96 TYR A N 1
ATOM 730 C CA . TYR A 1 96 ? -6.466 8.518 7.259 1.00 88.00 96 TYR A CA 1
ATOM 731 C C . TYR A 1 96 ? -7.970 8.222 7.323 1.00 88.00 96 TYR A C 1
ATOM 733 O O . TYR A 1 96 ? -8.505 8.003 8.409 1.00 88.00 96 TYR A O 1
ATOM 741 N N . ALA A 1 97 ? -8.652 8.159 6.175 1.00 84.94 97 ALA A N 1
ATOM 742 C CA . ALA A 1 97 ? -10.068 7.808 6.108 1.00 84.94 97 ALA A CA 1
ATOM 743 C C . ALA A 1 97 ? -10.323 6.375 6.602 1.00 84.94 97 ALA A C 1
ATOM 745 O O . ALA A 1 97 ? -11.239 6.156 7.393 1.00 84.94 97 ALA A O 1
ATOM 746 N N . GLY A 1 98 ? -9.484 5.413 6.203 1.00 81.75 98 GLY A N 1
ATOM 747 C CA . GLY A 1 98 ? -9.553 4.035 6.691 1.00 81.75 98 GLY A CA 1
ATOM 748 C C . GLY A 1 98 ? -9.292 3.928 8.196 1.00 81.75 98 GLY A C 1
ATOM 749 O O . GLY A 1 98 ? -10.033 3.246 8.901 1.00 81.75 98 GLY A O 1
ATOM 750 N N . TRP A 1 99 ? -8.296 4.655 8.710 1.00 80.94 99 TRP A N 1
ATOM 751 C CA . TRP A 1 99 ? -7.989 4.703 10.141 1.00 80.94 99 TRP A CA 1
ATOM 752 C C . TRP A 1 99 ? -9.143 5.296 10.956 1.00 80.94 99 TRP A C 1
ATOM 754 O O . TRP A 1 99 ? -9.559 4.697 11.943 1.00 80.94 99 TRP A O 1
ATOM 764 N N . ARG A 1 100 ? -9.724 6.414 10.504 1.00 81.88 100 ARG A N 1
ATOM 765 C CA . ARG A 1 100 ? -10.929 7.026 11.089 1.00 81.88 100 ARG A CA 1
ATOM 766 C C . ARG A 1 100 ? -12.107 6.050 11.129 1.00 81.88 100 ARG A C 1
ATOM 768 O O . ARG A 1 100 ? -12.762 5.931 12.158 1.00 81.88 100 ARG A O 1
ATOM 775 N N . TYR A 1 101 ? -12.358 5.337 10.031 1.00 77.00 101 TYR A N 1
ATOM 776 C CA . TYR A 1 101 ? -13.467 4.385 9.934 1.00 77.00 101 TYR A CA 1
ATOM 777 C C . TYR A 1 101 ? -13.282 3.190 10.880 1.00 77.00 101 TYR A C 1
ATOM 779 O O . TYR A 1 101 ? -14.218 2.782 11.567 1.00 77.00 101 TYR A O 1
ATOM 787 N N . ALA A 1 102 ? -12.055 2.667 10.971 1.00 72.25 102 ALA A N 1
ATOM 788 C CA . ALA A 1 102 ? -11.709 1.626 11.932 1.00 72.25 102 ALA A CA 1
ATOM 789 C C . ALA A 1 102 ? -11.857 2.124 13.377 1.00 72.25 102 ALA A C 1
ATOM 791 O O . ALA A 1 102 ? -12.402 1.419 14.223 1.00 72.25 102 ALA A O 1
ATOM 792 N N . GLN A 1 103 ? -11.431 3.356 13.659 1.00 68.69 103 GLN A N 1
ATOM 793 C CA . GLN A 1 103 ? -11.534 3.935 14.992 1.00 68.69 103 GLN A CA 1
ATOM 794 C C . GLN A 1 103 ? -12.991 4.161 15.407 1.00 68.69 103 GLN A C 1
ATOM 796 O O . GLN A 1 103 ? -13.329 3.849 16.541 1.00 68.69 103 GLN A O 1
ATOM 801 N N . ASP A 1 104 ? -13.868 4.627 14.515 1.00 66.31 104 ASP A N 1
ATOM 802 C CA . ASP A 1 104 ? -15.291 4.862 14.813 1.00 66.31 104 ASP A CA 1
ATOM 803 C C . ASP A 1 104 ? -16.074 3.555 15.058 1.00 66.31 104 ASP A C 1
ATOM 805 O O . ASP A 1 104 ? -17.005 3.532 15.866 1.00 66.31 104 ASP A O 1
ATOM 809 N N . GLY A 1 105 ? -15.706 2.457 14.387 1.00 61.16 105 GLY A N 1
ATOM 810 C CA . GLY A 1 105 ? -16.282 1.130 14.642 1.00 61.16 105 GLY A CA 1
ATOM 811 C C . GLY A 1 105 ? -15.797 0.534 15.964 1.00 61.16 105 GLY A C 1
ATOM 812 O O . GLY A 1 105 ? -16.594 0.104 16.794 1.00 61.16 105 GLY A O 1
ATOM 813 N N . VAL A 1 106 ? -14.485 0.594 16.198 1.00 59.28 106 VAL A N 1
ATOM 814 C CA . VAL A 1 106 ? -13.847 0.036 17.394 1.00 59.28 106 VAL A CA 1
ATOM 815 C C . VAL A 1 106 ? -14.187 0.848 18.647 1.00 59.28 106 VAL A C 1
ATOM 817 O O . VAL A 1 106 ? -14.462 0.274 19.692 1.00 59.28 106 VAL A O 1
ATOM 820 N N . THR A 1 107 ? -14.238 2.179 18.583 1.00 56.50 107 THR A N 1
ATOM 821 C CA . THR A 1 107 ? -14.545 3.012 19.761 1.00 56.50 107 THR A CA 1
ATOM 822 C C . THR A 1 107 ? -15.965 2.833 20.277 1.00 56.50 107 THR A C 1
ATOM 824 O O . THR A 1 107 ? -16.165 3.007 21.469 1.00 56.50 107 THR A O 1
ATOM 827 N N . LYS A 1 108 ? -16.948 2.436 19.463 1.00 57.44 108 LYS A N 1
ATOM 828 C CA . LYS A 1 108 ? -18.308 2.174 19.971 1.00 57.44 108 LYS A CA 1
ATOM 829 C C . LYS A 1 108 ? -18.383 0.914 20.829 1.00 57.44 108 LYS A C 1
ATOM 831 O O . LYS A 1 108 ? -19.102 0.908 21.825 1.00 57.44 108 LYS A O 1
ATOM 836 N N . GLU A 1 109 ? -17.614 -0.113 20.482 1.00 55.53 109 GLU A N 1
ATOM 837 C CA . GLU A 1 109 ? -17.506 -1.337 21.282 1.00 55.53 109 GLU A CA 1
ATOM 838 C C . GLU A 1 109 ? -16.532 -1.148 22.458 1.00 55.53 109 GLU A C 1
ATOM 840 O O . GLU A 1 109 ? -16.824 -1.546 23.584 1.00 55.53 109 GLU A O 1
ATOM 845 N N . ILE A 1 110 ? -15.411 -0.448 22.237 1.00 53.22 110 ILE A N 1
ATOM 846 C CA . ILE A 1 110 ? -14.378 -0.203 23.253 1.00 53.22 110 ILE A CA 1
ATOM 847 C C . ILE A 1 110 ? -14.774 0.872 24.271 1.00 53.22 110 ILE A C 1
ATOM 849 O O . ILE A 1 110 ? -14.367 0.774 25.422 1.00 53.22 110 ILE A O 1
ATOM 853 N N . ALA A 1 111 ? -15.587 1.874 23.927 1.00 55.72 111 ALA A N 1
ATOM 854 C CA . ALA A 1 111 ? -16.022 2.895 24.890 1.00 55.72 111 ALA A CA 1
ATOM 855 C C . ALA A 1 111 ? -16.872 2.306 26.021 1.00 55.72 111 ALA A C 1
ATOM 857 O O . ALA A 1 111 ? -16.909 2.865 27.115 1.00 55.72 111 ALA A O 1
ATOM 858 N N . GLN A 1 112 ? -17.508 1.156 25.783 1.00 58.66 112 GLN A N 1
ATOM 859 C CA . GLN A 1 112 ? -18.205 0.418 26.828 1.00 58.66 112 GLN A CA 1
ATOM 860 C C . GLN A 1 112 ? -17.244 -0.439 27.657 1.00 58.66 112 GLN A C 1
ATOM 862 O O . GLN A 1 112 ? -17.552 -0.718 28.807 1.00 58.66 112 GLN A O 1
ATOM 867 N N . LEU A 1 113 ? -16.069 -0.817 27.136 1.00 61.56 113 LEU A N 1
ATOM 868 C CA . LEU A 1 113 ? -15.104 -1.666 27.842 1.00 61.56 113 LEU A CA 1
ATOM 869 C C . LEU A 1 113 ? -14.609 -1.111 29.182 1.00 61.56 113 LEU A C 1
ATOM 871 O O . LEU A 1 113 ? -14.507 -1.923 30.091 1.00 61.56 113 LEU A O 1
ATOM 875 N N . PRO A 1 114 ? -14.295 0.183 29.393 1.00 64.81 114 PRO A N 1
ATOM 876 C CA . PRO A 1 114 ? -13.848 0.631 30.710 1.00 64.81 114 PRO A CA 1
ATOM 877 C C . PRO A 1 114 ? -14.963 0.538 31.757 1.00 64.81 114 PRO A C 1
ATOM 879 O O . PRO A 1 114 ? -14.702 0.116 32.880 1.00 64.81 114 PRO A O 1
ATOM 882 N N . GLU A 1 115 ? -16.203 0.874 31.404 1.00 68.19 115 GLU A N 1
ATOM 883 C CA . GLU A 1 115 ? -17.340 0.782 32.328 1.00 68.19 115 GLU A CA 1
ATOM 884 C C . GLU A 1 115 ? -17.811 -0.670 32.512 1.00 68.19 115 GLU A C 1
ATOM 886 O O . GLU A 1 115 ? -18.046 -1.101 33.639 1.00 68.19 115 GLU A O 1
ATOM 891 N N . LEU A 1 116 ? -17.826 -1.476 31.446 1.00 68.25 116 LEU A N 1
ATOM 892 C CA . LEU A 1 116 ? -18.071 -2.919 31.508 1.00 68.25 116 LEU A CA 1
ATOM 893 C C . LEU A 1 116 ? -16.973 -3.648 32.281 1.00 68.25 116 LEU A C 1
ATOM 895 O O . LEU A 1 116 ? -17.285 -4.574 33.016 1.00 68.25 116 LEU A O 1
ATOM 899 N N . ALA A 1 117 ? -15.706 -3.246 32.165 1.00 69.81 117 ALA A N 1
ATOM 900 C CA . ALA A 1 117 ? -14.605 -3.838 32.920 1.00 69.81 117 ALA A CA 1
ATOM 901 C C . ALA A 1 117 ? -14.693 -3.473 34.404 1.00 69.81 117 ALA A C 1
ATOM 903 O O . ALA A 1 117 ? -14.502 -4.342 35.253 1.00 69.81 117 ALA A O 1
ATOM 904 N N . LYS A 1 118 ? -15.039 -2.220 34.734 1.00 75.25 118 LYS A N 1
ATOM 905 C CA . LYS A 1 118 ? -15.323 -1.809 36.119 1.00 75.25 118 LYS A CA 1
ATOM 906 C C . LYS A 1 118 ? -16.511 -2.581 36.696 1.00 75.25 118 LYS A C 1
ATOM 908 O O . LYS A 1 118 ? -16.429 -3.069 37.822 1.00 75.25 118 LYS A O 1
ATOM 913 N N . TRP A 1 119 ? -17.584 -2.742 35.923 1.00 78.69 119 TRP A N 1
ATOM 914 C CA . TRP A 1 119 ? -18.750 -3.525 36.325 1.00 78.69 119 TRP A CA 1
ATOM 915 C C . TRP A 1 119 ? -18.426 -5.018 36.464 1.00 78.69 119 TRP A C 1
ATOM 917 O O . TRP A 1 119 ? -18.741 -5.612 37.491 1.00 78.69 119 TRP A O 1
ATOM 927 N N . ALA A 1 120 ? -17.722 -5.623 35.508 1.00 77.25 120 ALA A N 1
ATOM 928 C CA . ALA A 1 120 ? -17.300 -7.023 35.561 1.00 77.25 120 ALA A CA 1
ATOM 929 C C . ALA A 1 120 ? -16.351 -7.296 36.743 1.00 77.25 120 ALA A C 1
ATOM 931 O O . ALA A 1 120 ? -16.394 -8.370 37.341 1.00 77.25 120 ALA A O 1
ATOM 932 N N . ALA A 1 121 ? -15.525 -6.315 37.122 1.00 77.50 121 ALA A N 1
ATOM 933 C CA . ALA A 1 121 ? -14.659 -6.391 38.296 1.00 77.50 121 ALA A CA 1
ATOM 934 C C . ALA A 1 121 ? -15.410 -6.227 39.633 1.00 77.50 121 ALA A C 1
ATOM 936 O O . ALA A 1 121 ? -14.877 -6.611 40.682 1.00 77.50 121 ALA A O 1
ATOM 937 N N . SER A 1 122 ? -16.629 -5.676 39.614 1.00 85.12 122 SER A N 1
ATOM 938 C CA . SER A 1 122 ? -17.473 -5.513 40.801 1.00 85.12 122 SER A CA 1
ATOM 939 C C . SER A 1 122 ? -17.936 -6.862 41.375 1.00 85.12 122 SER A C 1
ATOM 941 O O . SER A 1 122 ? -17.831 -7.913 40.737 1.00 85.12 122 SER A O 1
ATOM 943 N N . LYS A 1 123 ? -18.465 -6.850 42.606 1.00 83.44 123 LYS A N 1
ATOM 944 C CA . LYS A 1 123 ? -19.026 -8.058 43.240 1.00 83.44 123 LYS A CA 1
ATOM 945 C C . LYS A 1 123 ? -20.197 -8.629 42.435 1.00 83.44 123 LYS A C 1
ATOM 947 O O . LYS A 1 123 ? -20.294 -9.843 42.293 1.00 83.44 123 LYS A O 1
ATOM 952 N N . GLU A 1 124 ? -21.033 -7.758 41.876 1.00 81.44 124 GLU A N 1
ATOM 953 C CA . GLU A 1 124 ? -22.185 -8.140 41.054 1.00 81.44 124 GLU A CA 1
ATOM 954 C C . GLU A 1 124 ? -21.738 -8.764 39.730 1.00 81.44 124 GLU A C 1
ATOM 956 O O . GLU A 1 124 ? -22.211 -9.838 39.367 1.00 81.44 124 GLU A O 1
ATOM 961 N N . GLY A 1 125 ? -20.757 -8.159 39.054 1.00 82.88 125 GLY A N 1
ATOM 962 C CA . GLY A 1 125 ? -20.188 -8.701 37.817 1.00 82.88 125 GLY A CA 1
ATOM 963 C C . GLY A 1 125 ? -19.563 -10.084 38.012 1.00 82.88 125 GLY A C 1
ATOM 964 O O . GLY A 1 125 ? -19.785 -10.988 37.206 1.00 82.88 125 GLY A O 1
ATOM 965 N N . LYS A 1 126 ? -18.855 -10.294 39.129 1.00 83.31 126 LYS A N 1
ATOM 966 C CA . LYS A 1 126 ? -18.313 -11.613 39.497 1.00 83.31 126 LYS A CA 1
ATOM 967 C C . LYS A 1 126 ? -19.408 -12.641 39.775 1.00 83.31 126 LYS A C 1
ATOM 969 O O . LYS A 1 126 ? -19.272 -13.777 39.327 1.00 83.31 126 LYS A O 1
ATOM 974 N N . ALA A 1 127 ? -20.480 -12.257 40.470 1.00 83.31 127 ALA A N 1
ATOM 975 C CA . ALA A 1 127 ? -21.610 -13.144 40.743 1.00 83.31 127 ALA A CA 1
ATOM 976 C C . ALA A 1 127 ? -22.322 -13.559 39.446 1.00 83.31 127 ALA A C 1
ATOM 978 O O . ALA A 1 127 ? -22.569 -14.743 39.235 1.00 83.31 127 ALA A O 1
ATOM 979 N N . VAL A 1 128 ? -22.567 -12.615 38.529 1.00 84.31 128 VAL A N 1
ATOM 980 C CA . VAL A 1 128 ? -23.150 -12.901 37.207 1.00 84.31 128 VAL A CA 1
ATOM 981 C C . VAL A 1 128 ? -22.225 -13.788 36.373 1.00 84.31 128 VAL A C 1
ATOM 983 O O . VAL A 1 128 ? -22.698 -14.719 35.726 1.00 84.31 128 VAL A O 1
ATOM 986 N N . TYR A 1 129 ? -20.910 -13.557 36.411 1.00 81.69 129 TYR A N 1
ATOM 987 C CA . TYR A 1 129 ? -19.944 -14.412 35.722 1.00 81.69 129 TYR A CA 1
ATOM 988 C C . TYR A 1 129 ? -19.951 -15.842 36.278 1.00 81.69 129 TYR A C 1
ATOM 990 O O . TYR A 1 129 ? -20.051 -16.796 35.511 1.00 81.69 129 TYR A O 1
ATOM 998 N N . GLN A 1 130 ? -19.925 -16.012 37.603 1.00 83.31 130 GLN A N 1
ATOM 999 C CA . GLN A 1 130 ? -20.036 -17.329 38.239 1.00 83.31 130 GLN A CA 1
ATOM 1000 C C . GLN A 1 130 ? -21.355 -18.019 37.874 1.00 83.31 130 GLN A C 1
ATOM 1002 O O . GLN A 1 130 ? -21.363 -19.190 37.490 1.00 83.31 130 GLN A O 1
ATOM 1007 N N . PHE A 1 131 ? -22.453 -17.271 37.889 1.00 82.06 131 PHE A N 1
ATOM 1008 C CA . PHE A 1 131 ? -23.768 -17.750 37.490 1.00 82.06 131 PHE A CA 1
ATOM 1009 C C . PHE A 1 131 ? -23.836 -18.165 36.009 1.00 82.06 131 PHE A C 1
ATOM 1011 O O . PHE A 1 131 ? -24.470 -19.161 35.656 1.00 82.06 131 PHE A O 1
ATOM 1018 N N . ALA A 1 132 ? -23.120 -17.454 35.133 1.00 82.06 132 ALA A N 1
ATOM 1019 C CA . ALA A 1 132 ? -22.961 -17.816 33.729 1.00 82.06 132 ALA A CA 1
ATOM 1020 C C . ALA A 1 132 ? -22.113 -19.080 33.545 1.00 82.06 132 ALA A C 1
ATOM 1022 O O . ALA A 1 132 ? -22.490 -19.952 32.764 1.00 82.06 132 ALA A O 1
ATOM 1023 N N . THR A 1 133 ? -21.007 -19.218 34.286 1.00 81.81 133 THR A N 1
ATOM 1024 C CA . THR A 1 133 ? -20.135 -20.406 34.212 1.00 81.81 133 THR A CA 1
ATOM 1025 C C . THR A 1 133 ? -20.816 -21.684 34.696 1.00 81.81 133 THR A C 1
ATOM 1027 O O . THR A 1 133 ? -20.493 -22.764 34.214 1.00 81.81 133 THR A O 1
ATOM 1030 N N . GLN A 1 134 ? -21.793 -21.570 35.598 1.00 81.19 134 GLN A N 1
ATOM 1031 C CA . GLN A 1 134 ? -22.616 -22.693 36.056 1.00 81.19 134 GLN A CA 1
ATOM 1032 C C . GLN A 1 134 ? -23.715 -23.080 35.047 1.00 81.19 134 GLN A C 1
ATOM 1034 O O . GLN A 1 134 ? -24.408 -24.070 35.250 1.00 81.19 134 GLN A O 1
ATOM 1039 N N . GLY A 1 135 ? -23.895 -22.317 33.960 1.00 76.75 135 GLY A N 1
ATOM 1040 C CA . GLY A 1 135 ? -24.902 -22.569 32.922 1.00 76.75 135 GLY A CA 1
ATOM 1041 C C . GLY A 1 135 ? -26.326 -22.128 33.285 1.00 76.75 135 GLY A C 1
ATOM 1042 O O . GLY A 1 135 ? -27.175 -22.016 32.399 1.00 76.75 135 GLY A O 1
ATOM 1043 N N . GLU A 1 136 ? -26.581 -21.792 34.551 1.00 74.06 136 GLU A N 1
ATOM 1044 C CA . GLU A 1 136 ? -27.888 -21.352 35.052 1.00 74.06 136 GLU A CA 1
ATOM 1045 C C . GLU A 1 136 ? -28.349 -20.029 34.412 1.00 74.06 136 GLU A C 1
ATOM 1047 O O . GLU A 1 136 ? -29.529 -19.876 34.090 1.00 74.06 136 GLU A O 1
ATOM 1052 N N . LEU A 1 137 ? -27.428 -19.106 34.096 1.00 75.50 137 LEU A N 1
ATOM 1053 C CA . LEU A 1 137 ? -27.777 -17.876 33.370 1.00 75.50 137 LEU A CA 1
ATOM 1054 C C . LEU A 1 137 ? -28.318 -18.165 31.963 1.00 75.50 137 LEU A C 1
ATOM 1056 O O . LEU A 1 137 ? -29.311 -17.574 31.546 1.00 75.50 137 LEU A O 1
ATOM 1060 N N . GLN A 1 138 ? -27.692 -19.086 31.222 1.00 76.12 138 GLN A N 1
ATOM 1061 C CA . GLN A 1 138 ? -28.172 -19.453 29.884 1.00 76.12 138 GLN A CA 1
ATOM 1062 C C . GLN A 1 138 ? -29.540 -20.133 29.955 1.00 76.12 138 GLN A C 1
ATOM 1064 O O . GLN A 1 138 ? -30.390 -19.907 29.092 1.00 76.12 138 GLN A O 1
ATOM 1069 N N . ARG A 1 139 ? -29.754 -20.923 31.011 1.00 72.62 139 ARG A N 1
ATOM 1070 C CA . ARG A 1 139 ? -31.019 -21.587 31.313 1.00 72.62 139 ARG A CA 1
ATOM 1071 C C . ARG A 1 139 ? -32.153 -20.590 31.532 1.00 72.62 139 ARG A C 1
ATOM 1073 O O . ARG A 1 139 ? -33.221 -20.751 30.949 1.00 72.62 139 ARG A O 1
ATOM 1080 N N . LEU A 1 140 ? -31.887 -19.538 32.304 1.00 76.44 140 LEU A N 1
ATOM 1081 C CA . LEU A 1 140 ? -32.800 -18.421 32.544 1.00 76.44 140 LEU A CA 1
ATOM 1082 C C . LEU A 1 140 ? -33.079 -17.605 31.284 1.00 76.44 140 LEU A C 1
ATOM 1084 O O . LEU A 1 140 ? -34.237 -17.363 30.970 1.00 76.44 140 LEU A O 1
ATOM 1088 N N . MET A 1 141 ? -32.043 -17.221 30.533 1.00 76.50 141 MET A N 1
ATOM 1089 C CA . MET A 1 141 ? -32.219 -16.408 29.320 1.00 76.50 141 MET A CA 1
ATOM 1090 C C . MET A 1 141 ? -33.025 -17.124 28.231 1.00 76.50 141 MET A C 1
ATOM 1092 O O . MET A 1 141 ? -33.709 -16.475 27.447 1.00 76.50 141 MET A O 1
ATOM 1096 N N . ARG A 1 142 ? -32.925 -18.456 28.157 1.00 78.94 142 ARG A N 1
ATOM 1097 C CA . ARG A 1 142 ? -33.687 -19.280 27.204 1.00 78.94 142 ARG A CA 1
ATOM 1098 C C . ARG A 1 142 ? -34.968 -19.854 27.797 1.00 78.94 142 ARG A C 1
ATOM 1100 O O . ARG A 1 142 ? -35.715 -20.511 27.077 1.00 78.94 142 ARG A O 1
ATOM 1107 N N . CYS A 1 143 ? -35.200 -19.637 29.091 1.00 72.31 143 CYS A N 1
ATOM 1108 C CA . CYS A 1 143 ? -36.346 -20.156 29.832 1.00 72.31 143 CYS A CA 1
ATOM 1109 C C . CYS A 1 143 ? -36.483 -21.675 29.687 1.00 72.31 143 CYS A C 1
ATOM 1111 O O . CYS A 1 143 ? -37.565 -22.212 29.463 1.00 72.31 143 CYS A O 1
ATOM 1113 N N . GLN A 1 144 ? -35.336 -22.355 29.738 1.00 68.31 144 GLN A N 1
ATOM 1114 C CA . GLN A 1 144 ? -35.168 -23.716 29.252 1.00 68.31 144 GLN A CA 1
ATOM 1115 C C . GLN A 1 144 ? -34.822 -24.652 30.412 1.00 68.31 144 GLN A C 1
ATOM 1117 O O . GLN A 1 144 ? -33.661 -24.838 30.754 1.00 68.31 144 GLN A O 1
ATOM 1122 N N . GLY A 1 145 ? -35.820 -25.264 31.038 1.00 68.38 145 GLY A N 1
ATOM 1123 C CA . GLY A 1 145 ? -35.618 -26.214 32.130 1.00 68.38 145 GLY A CA 1
ATOM 1124 C C . GLY A 1 145 ? -36.925 -26.574 32.821 1.00 68.38 145 GLY A C 1
ATOM 1125 O O . GLY A 1 145 ? -37.960 -25.960 32.559 1.00 68.38 145 GLY A O 1
ATOM 1126 N N . ASP A 1 146 ? -36.869 -27.561 33.709 1.00 64.25 146 ASP A N 1
ATOM 1127 C CA . ASP A 1 146 ? -38.037 -28.005 34.462 1.00 64.25 146 ASP A CA 1
ATOM 1128 C C . ASP A 1 146 ? -38.604 -26.865 35.312 1.00 64.25 146 ASP A C 1
ATOM 1130 O O . ASP A 1 146 ? -37.902 -26.262 36.121 1.00 64.25 146 ASP A O 1
ATOM 1134 N N . GLY A 1 147 ? -39.895 -26.584 35.135 1.00 67.94 147 GLY A N 1
ATOM 1135 C CA . GLY A 1 147 ? -40.594 -25.539 35.880 1.00 67.94 147 GLY A CA 1
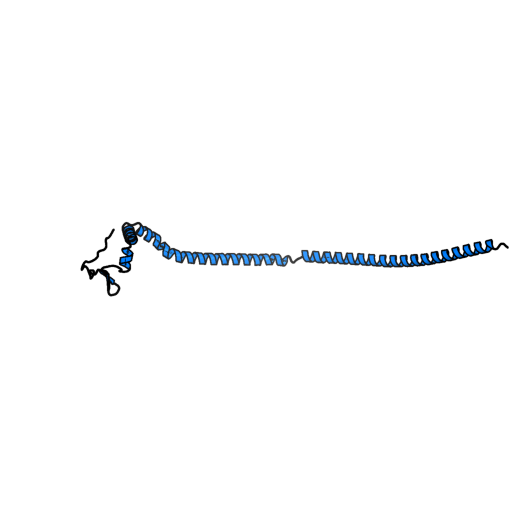ATOM 1136 C C . GLY A 1 147 ? -40.564 -24.143 35.251 1.00 67.94 147 GLY A C 1
ATOM 1137 O O . GLY A 1 147 ? -40.838 -23.170 35.945 1.00 67.94 147 GLY A O 1
ATOM 1138 N N . TRP A 1 148 ? -40.280 -24.017 33.953 1.00 73.94 148 TRP A N 1
ATOM 1139 C CA . TRP A 1 148 ? -40.427 -22.761 33.210 1.00 73.94 148 TRP A CA 1
ATOM 1140 C C . TRP A 1 148 ? -41.519 -22.859 32.147 1.00 73.94 148 TRP A C 1
ATOM 1142 O O . TRP A 1 148 ? -41.529 -23.790 31.346 1.00 73.94 148 TRP A O 1
ATOM 1152 N N . GLN A 1 149 ? -42.418 -21.874 32.100 1.00 72.44 149 GLN A N 1
ATOM 1153 C CA . GLN A 1 149 ? -43.302 -21.669 30.948 1.00 72.44 149 GLN A CA 1
ATOM 1154 C C . GLN A 1 149 ? -43.185 -20.241 30.436 1.00 72.44 149 GLN A C 1
ATOM 1156 O O . GLN A 1 149 ? -43.189 -19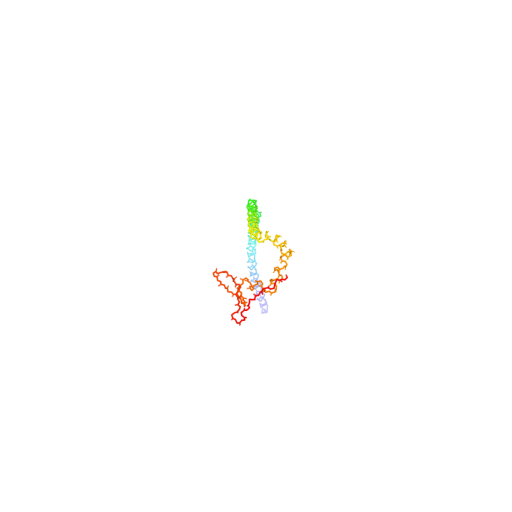.276 31.203 1.00 72.44 149 GLN A O 1
ATOM 1161 N N . VAL A 1 150 ? -43.126 -20.114 29.114 1.00 74.62 150 VAL A N 1
ATOM 1162 C CA . VAL A 1 150 ? -43.156 -18.823 28.435 1.00 74.62 150 VAL A CA 1
ATOM 1163 C C . VAL A 1 150 ? -44.610 -18.471 28.147 1.00 74.62 150 VAL A C 1
ATOM 1165 O O . VAL A 1 150 ? -45.280 -19.160 27.380 1.00 74.62 150 VAL A O 1
ATOM 1168 N N . LYS A 1 151 ? -45.105 -17.387 28.745 1.00 76.75 151 LYS A N 1
ATOM 1169 C CA . LYS A 1 151 ? -46.440 -16.846 28.475 1.00 76.75 151 LYS A CA 1
ATOM 1170 C C . LYS A 1 151 ? -46.298 -15.399 28.026 1.00 76.75 151 LYS A C 1
ATOM 1172 O O . LYS A 1 151 ? -45.728 -14.583 28.741 1.00 76.75 151 LYS A O 1
ATOM 1177 N N . ASN A 1 152 ? -46.805 -15.082 26.834 1.00 76.25 152 ASN A N 1
ATOM 1178 C CA . ASN A 1 152 ? -46.711 -13.747 26.226 1.00 76.25 152 ASN A CA 1
ATOM 1179 C C . ASN A 1 152 ? -45.269 -13.196 26.152 1.00 76.25 152 ASN A C 1
ATOM 1181 O O . ASN A 1 152 ? -45.043 -12.013 26.379 1.00 76.25 152 ASN A O 1
ATOM 1185 N N . GLY A 1 153 ? -44.283 -14.060 25.877 1.00 72.94 153 GLY A N 1
ATOM 1186 C CA . GLY A 1 153 ? -42.868 -13.670 25.795 1.00 72.94 153 GLY A CA 1
ATOM 1187 C C . GLY A 1 153 ? -42.176 -13.441 27.144 1.00 72.94 153 GLY A C 1
ATOM 1188 O O . GLY A 1 153 ? -41.000 -13.095 27.163 1.00 72.94 153 GLY A O 1
ATOM 1189 N N . VAL A 1 154 ? -42.872 -13.661 28.264 1.00 75.12 154 VAL A N 1
ATOM 1190 C CA . VAL A 1 154 ? -42.317 -13.582 29.619 1.00 75.12 154 VAL A CA 1
ATOM 1191 C C . VAL A 1 154 ? -42.201 -14.983 30.200 1.00 75.12 154 VAL A C 1
ATOM 1193 O O . VAL A 1 154 ? -43.098 -15.816 30.050 1.00 75.12 154 VAL A O 1
ATOM 1196 N N . CYS A 1 155 ? -41.084 -15.248 30.864 1.00 74.75 155 CYS A N 1
ATOM 1197 C CA . CYS A 1 155 ? -40.793 -16.546 31.446 1.00 74.75 155 CYS A CA 1
ATOM 1198 C C . CYS A 1 155 ? -41.219 -16.568 32.902 1.00 74.75 155 CYS A C 1
ATOM 1200 O O . CYS A 1 155 ? -40.714 -15.802 33.721 1.00 74.75 155 CYS A O 1
ATOM 1202 N N . TYR A 1 156 ? -42.165 -17.446 33.207 1.00 75.88 156 TYR A N 1
ATOM 1203 C CA . TYR A 1 156 ? -42.718 -17.595 34.539 1.00 75.88 156 TYR A CA 1
ATOM 1204 C C . TYR A 1 156 ? -42.269 -18.924 35.149 1.00 75.88 156 TYR A C 1
ATOM 1206 O O . TYR A 1 156 ? -42.285 -19.946 34.450 1.00 75.88 156 TYR A O 1
ATOM 1214 N N . PRO A 1 157 ? -41.907 -18.933 36.443 1.00 74.69 157 PRO A N 1
ATOM 1215 C CA . PRO A 1 157 ? -41.709 -20.171 37.169 1.00 74.69 157 PRO A CA 1
ATOM 1216 C C . PRO A 1 157 ? -43.070 -20.843 37.378 1.00 74.69 157 PRO A C 1
ATOM 1218 O O . PRO A 1 157 ? -43.986 -20.260 37.958 1.00 74.69 157 PRO A O 1
ATOM 1221 N N . PHE A 1 158 ? -43.203 -22.074 36.904 1.00 72.44 158 PHE A N 1
ATOM 1222 C CA . PHE A 1 158 ? -44.358 -22.933 37.126 1.00 72.44 158 PHE A CA 1
ATOM 1223 C C . PHE A 1 158 ? -43.934 -24.182 37.905 1.00 72.44 158 PHE A C 1
ATOM 1225 O O . PHE A 1 158 ? -42.819 -24.675 37.734 1.00 72.44 158 PHE A O 1
ATOM 1232 N N . PRO A 1 159 ? -44.802 -24.723 38.772 1.00 69.31 159 PRO A N 1
ATOM 1233 C CA . PRO A 1 159 ? -44.545 -26.013 39.392 1.00 69.31 159 PRO A CA 1
ATOM 1234 C C . PRO A 1 159 ? -44.430 -27.087 38.306 1.00 69.31 159 PRO A C 1
ATOM 1236 O O . PRO A 1 159 ? -45.222 -27.121 37.362 1.00 69.31 159 PRO A O 1
ATOM 1239 N N . ASN A 1 160 ? -43.427 -27.954 38.431 1.00 66.25 160 ASN A N 1
ATOM 1240 C CA . ASN A 1 160 ? -43.246 -29.071 37.512 1.00 66.25 160 ASN A CA 1
ATOM 1241 C C . ASN A 1 160 ? -44.487 -29.984 37.578 1.00 66.25 160 ASN A C 1
ATOM 1243 O O . ASN A 1 160 ? -44.925 -30.363 38.667 1.00 66.25 160 ASN A O 1
ATOM 1247 N N . SER A 1 161 ? -45.046 -30.323 36.414 1.00 64.38 161 SER A N 1
ATOM 1248 C CA . SER A 1 161 ? -46.290 -31.088 36.268 1.00 64.38 161 SER A CA 1
ATOM 1249 C C . SER A 1 161 ? -46.250 -32.480 36.903 1.00 64.38 161 SER A C 1
ATOM 1251 O O . SER A 1 161 ? -47.299 -33.009 37.250 1.00 64.38 161 SER A O 1
ATOM 1253 N N . GLU A 1 162 ? -45.066 -33.064 37.086 1.00 64.12 162 GLU A N 1
ATOM 1254 C CA . GLU A 1 162 ? -44.898 -34.410 37.647 1.00 64.12 162 GLU A CA 1
ATOM 1255 C C . GLU A 1 162 ? -44.706 -34.406 39.165 1.00 64.12 162 GLU A C 1
ATOM 1257 O O . GLU A 1 162 ? -45.156 -35.311 39.861 1.00 64.12 162 GLU A O 1
ATOM 1262 N N . THR A 1 163 ? -44.040 -33.384 39.704 1.00 66.19 163 THR A N 1
ATOM 1263 C CA . THR A 1 163 ? -43.651 -33.354 41.125 1.00 66.19 163 THR A CA 1
ATOM 1264 C C . THR A 1 163 ? -44.416 -32.320 41.944 1.00 66.19 163 THR A C 1
ATOM 1266 O O . THR A 1 163 ? -44.296 -32.312 43.168 1.00 66.19 163 THR A O 1
ATOM 1269 N N . SER A 1 164 ? -45.191 -31.438 41.297 1.00 67.25 164 SER A N 1
ATOM 1270 C CA . SER A 1 164 ? -45.859 -30.274 41.905 1.00 67.25 164 SER A CA 1
ATOM 1271 C C . SER A 1 164 ? -44.921 -29.351 42.700 1.00 67.25 164 SER A C 1
ATOM 1273 O O . SER A 1 164 ? -45.374 -28.521 43.487 1.00 67.25 164 SER A O 1
ATOM 1275 N N . LYS A 1 165 ? -43.601 -29.470 42.500 1.00 68.69 165 LYS A N 1
ATOM 1276 C CA . LYS A 1 165 ? -42.589 -28.631 43.146 1.00 68.69 165 LYS A CA 1
ATOM 1277 C C . LYS A 1 165 ? -42.171 -27.507 42.210 1.00 68.69 165 LYS A C 1
ATOM 1279 O O . LYS A 1 165 ? -42.004 -27.709 41.008 1.00 68.69 165 LYS A O 1
ATOM 1284 N N . VAL A 1 166 ? -41.994 -26.320 42.781 1.00 69.38 166 VAL A N 1
ATOM 1285 C CA . VAL A 1 166 ? -41.404 -25.175 42.084 1.00 69.38 166 VAL A CA 1
ATOM 1286 C C . VAL A 1 166 ? -39.887 -25.334 42.124 1.00 69.38 166 VAL A C 1
ATOM 1288 O O . VAL A 1 166 ? -39.305 -25.445 43.204 1.00 69.38 166 VAL A O 1
ATOM 1291 N N . HIS A 1 167 ? -39.252 -25.365 40.954 1.00 67.19 167 HIS A N 1
ATOM 1292 C CA . HIS A 1 167 ? -37.795 -25.381 40.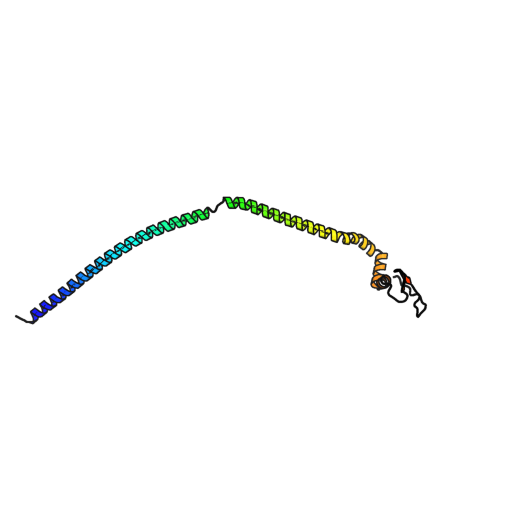842 1.00 67.19 167 HIS A CA 1
ATOM 1293 C C . HIS A 1 167 ? -37.266 -23.955 40.994 1.00 67.19 167 HIS A C 1
ATOM 1295 O O . HIS A 1 167 ? -37.570 -23.079 40.187 1.00 67.19 167 HIS A O 1
ATOM 1301 N N . GLY A 1 168 ? -36.520 -23.712 42.071 1.00 65.69 168 GLY A N 1
ATOM 1302 C CA . GLY A 1 168 ? -35.839 -22.441 42.315 1.00 65.69 168 GLY A CA 1
ATOM 1303 C C . GLY A 1 168 ? -34.421 -22.434 41.747 1.00 65.69 168 GLY A C 1
ATOM 1304 O O . GLY A 1 168 ? -33.848 -23.486 41.465 1.00 65.69 168 GLY A O 1
ATOM 1305 N N . TRP A 1 169 ? -33.835 -21.247 41.623 1.00 70.38 169 TRP A N 1
ATOM 1306 C CA . TRP A 1 169 ? -32.439 -21.079 41.205 1.00 70.38 169 TRP A CA 1
ATOM 1307 C C . TRP A 1 169 ? -31.581 -20.843 42.433 1.00 70.38 169 TRP A C 1
ATOM 1309 O O . TRP A 1 169 ? -31.967 -20.116 43.353 1.00 70.38 169 TRP A O 1
ATOM 1319 N N . ARG A 1 170 ? -30.401 -21.454 42.449 1.00 63.66 170 ARG A N 1
ATOM 1320 C CA . ARG A 1 170 ? -29.412 -21.180 43.482 1.00 63.66 170 ARG A CA 1
ATOM 1321 C C . ARG A 1 170 ? -28.565 -20.002 43.023 1.00 63.66 170 ARG A C 1
ATOM 1323 O O . ARG A 1 170 ? -27.847 -20.117 42.035 1.00 63.66 170 ARG A O 1
ATOM 1330 N N . MET A 1 171 ? -28.670 -18.883 43.729 1.00 67.12 171 MET A N 1
ATOM 1331 C CA . MET A 1 171 ? -27.744 -17.766 43.545 1.00 67.12 171 MET A CA 1
ATOM 1332 C C . MET A 1 171 ? -26.392 -18.127 44.195 1.00 67.12 171 MET A C 1
ATOM 1334 O O . MET A 1 171 ? -26.412 -18.790 45.241 1.00 67.12 171 MET A O 1
ATOM 1338 N N . PRO A 1 172 ? -25.253 -17.768 43.575 1.00 59.94 172 PRO A N 1
ATOM 1339 C CA . PRO A 1 172 ? -23.925 -17.962 44.156 1.00 59.94 172 PRO A CA 1
ATOM 1340 C C . PRO A 1 172 ? -23.676 -17.093 45.396 1.00 59.94 172 PRO A C 1
ATOM 1342 O O . PRO A 1 172 ? -24.305 -16.015 45.516 1.00 59.94 172 PRO A O 1
#

Foldseek 3Di:
DDPVVVVVVVVVVVVVVVVVVVVVVVVVVVVVVVVVVVVVVVVVVVVVVVVVVVVVVVVVVVVVVVPPPVVCVVVVVVVVVVVVVVVVVVCVVVVVVVVVVVCVVVCVVVVCVVVLVVVCPDPNVVQVVVCVVVVVVVCLVVLPDAQWDQDPNDIDGHQGPPPSDTDDDDRD